Protein AF-A0A931ASW2-F1 (afdb_monomer_lite)

Structure (mmCIF, N/CA/C/O backbone):
data_AF-A0A931ASW2-F1
#
_entry.id   AF-A0A931ASW2-F1
#
loop_
_atom_site.group_PDB
_atom_site.id
_atom_site.type_symbol
_atom_site.label_atom_id
_atom_site.label_alt_id
_atom_site.label_comp_id
_atom_site.label_asym_id
_atom_site.label_entity_id
_atom_site.label_seq_id
_atom_site.pdbx_PDB_ins_code
_atom_site.Cartn_x
_atom_site.Cartn_y
_atom_site.Cartn_z
_atom_site.occupancy
_atom_site.B_iso_or_equiv
_atom_site.auth_seq_id
_atom_site.auth_comp_id
_atom_site.auth_asym_id
_atom_site.auth_atom_id
_atom_site.pdbx_PDB_model_num
ATOM 1 N N . MET A 1 1 ? 11.828 -5.495 -5.707 1.00 66.75 1 MET A N 1
ATOM 2 C CA . MET A 1 1 ? 11.177 -5.933 -4.448 1.00 66.75 1 MET A CA 1
ATOM 3 C C . MET A 1 1 ? 9.766 -5.372 -4.481 1.00 66.75 1 MET A C 1
ATOM 5 O O . MET A 1 1 ? 9.656 -4.236 -4.921 1.00 66.75 1 MET A O 1
ATOM 9 N N . PRO A 1 2 ? 8.714 -6.137 -4.142 1.00 75.06 2 PRO A N 1
ATOM 10 C CA . PRO A 1 2 ? 7.357 -5.605 -4.149 1.00 75.06 2 PRO A CA 1
ATOM 11 C C . PRO A 1 2 ? 7.176 -4.585 -3.025 1.00 75.06 2 PRO A C 1
ATOM 13 O O . PRO A 1 2 ? 7.657 -4.799 -1.912 1.00 75.06 2 PRO A O 1
ATOM 16 N N . THR A 1 3 ? 6.451 -3.518 -3.322 1.00 85.50 3 THR A N 1
ATOM 17 C CA . THR A 1 3 ? 6.218 -2.401 -2.414 1.00 85.50 3 THR A CA 1
ATOM 18 C C . THR A 1 3 ? 4.719 -2.224 -2.199 1.00 85.50 3 THR A C 1
ATOM 20 O O . THR A 1 3 ? 3.917 -2.329 -3.131 1.00 85.50 3 THR A O 1
ATOM 23 N N . TRP A 1 4 ? 4.343 -1.973 -0.952 1.00 87.75 4 TRP A N 1
ATOM 24 C CA . TRP A 1 4 ? 2.967 -1.786 -0.515 1.00 87.75 4 TRP A CA 1
ATOM 25 C C . TRP A 1 4 ? 2.764 -0.351 -0.054 1.00 87.75 4 TRP A C 1
ATOM 27 O O . TRP A 1 4 ? 3.663 0.240 0.538 1.00 87.75 4 TRP A O 1
ATOM 37 N N . PHE A 1 5 ? 1.580 0.190 -0.314 1.00 87.44 5 PHE A N 1
ATOM 38 C CA . PHE A 1 5 ? 1.227 1.561 0.016 1.00 87.44 5 PHE A CA 1
ATOM 39 C C . PHE A 1 5 ? -0.139 1.638 0.679 1.00 87.44 5 PHE A C 1
ATOM 41 O O . PHE A 1 5 ? -1.052 0.884 0.324 1.00 87.44 5 PHE A O 1
ATOM 48 N N . ARG A 1 6 ? -0.309 2.602 1.582 1.00 87.94 6 ARG A N 1
ATOM 49 C CA . ARG A 1 6 ? -1.590 2.869 2.242 1.00 87.94 6 ARG A CA 1
ATOM 50 C C . ARG A 1 6 ? -1.863 4.367 2.354 1.00 87.94 6 ARG A C 1
ATOM 52 O O . ARG A 1 6 ? -0.983 5.092 2.799 1.00 87.94 6 ARG A O 1
ATOM 59 N N . CYS A 1 7 ? -3.065 4.844 2.002 1.00 88.69 7 CYS A N 1
ATOM 60 C CA . CYS A 1 7 ? -3.482 6.204 2.395 1.00 88.69 7 CYS A CA 1
ATOM 61 C C . CYS A 1 7 ? -3.913 6.157 3.870 1.00 88.69 7 CYS A C 1
ATOM 63 O O . CYS A 1 7 ? -4.887 5.459 4.170 1.00 88.69 7 CYS A O 1
ATOM 65 N N . PRO A 1 8 ? -3.259 6.905 4.775 1.00 83.88 8 PRO A N 1
AT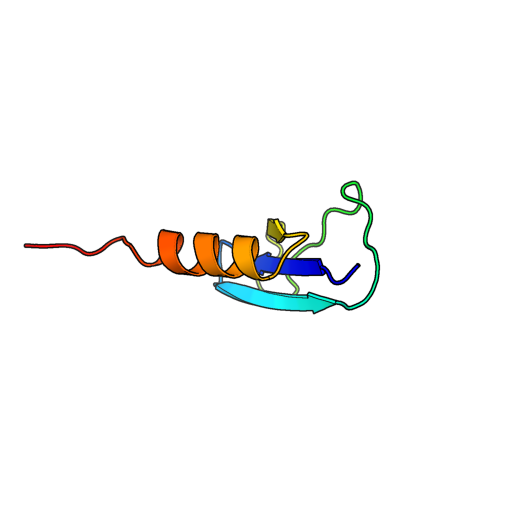OM 66 C CA . PRO A 1 8 ? -3.676 6.981 6.175 1.00 83.88 8 PRO A CA 1
ATOM 67 C C . PRO A 1 8 ? -5.041 7.669 6.344 1.00 83.88 8 PRO A C 1
ATOM 69 O O . PRO A 1 8 ? -5.767 7.354 7.279 1.00 83.88 8 PRO A O 1
ATOM 72 N N . GLU A 1 9 ? -5.435 8.542 5.408 1.00 88.00 9 GLU A N 1
ATOM 73 C CA . GLU A 1 9 ? -6.696 9.296 5.497 1.00 88.00 9 GLU A CA 1
ATOM 74 C C . GLU A 1 9 ? -7.926 8.475 5.081 1.00 88.00 9 GLU A C 1
ATOM 76 O O . GLU A 1 9 ? -8.941 8.471 5.770 1.00 88.00 9 GLU A O 1
ATOM 81 N N . CYS A 1 10 ? -7.864 7.788 3.933 1.00 86.19 10 CYS A N 1
ATOM 82 C CA . CYS A 1 10 ? -9.008 7.047 3.380 1.00 86.19 10 CYS A CA 1
ATOM 83 C C . CYS A 1 10 ? -8.882 5.525 3.505 1.00 86.19 10 CYS A C 1
ATOM 85 O O . CYS A 1 10 ? -9.827 4.806 3.190 1.00 86.19 10 CYS A O 1
ATOM 87 N N . GLY A 1 11 ? -7.724 5.017 3.934 1.00 84.38 11 GLY A N 1
ATOM 88 C CA . GLY A 1 11 ? -7.466 3.584 4.059 1.00 84.38 11 GLY A CA 1
ATOM 89 C C . GLY A 1 11 ? -7.261 2.850 2.732 1.00 84.38 11 GLY A C 1
ATOM 90 O O . GLY A 1 11 ? -7.156 1.627 2.752 1.00 84.38 11 G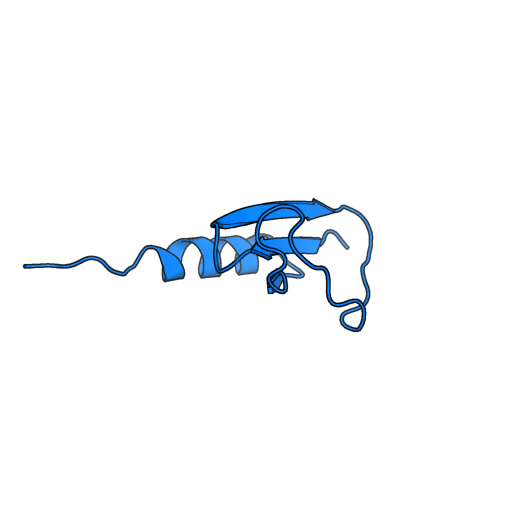LY A O 1
ATOM 91 N N . ALA A 1 12 ? -7.195 3.558 1.597 1.00 86.00 12 ALA A N 1
ATOM 92 C CA . ALA A 1 12 ? -6.944 2.950 0.292 1.00 86.00 12 ALA A CA 1
ATOM 93 C C . ALA A 1 12 ? -5.585 2.236 0.264 1.00 86.00 12 ALA A C 1
ATOM 95 O O . ALA A 1 12 ? -4.577 2.785 0.715 1.00 86.00 12 ALA A O 1
ATOM 96 N N . GLU A 1 13 ? -5.571 1.024 -0.284 1.00 87.56 13 GLU A N 1
ATOM 97 C CA . GLU A 1 13 ? -4.405 0.144 -0.340 1.00 87.56 13 GLU A CA 1
ATOM 98 C C . GLU A 1 13 ? -3.921 0.035 -1.786 1.00 87.56 13 GLU A C 1
ATOM 100 O O . GLU A 1 13 ? -4.712 -0.249 -2.689 1.00 87.56 13 GLU A O 1
ATOM 105 N N . TYR A 1 14 ? -2.623 0.231 -2.009 1.00 84.25 14 TYR A N 1
ATOM 106 C CA . TYR A 1 14 ? -2.015 0.100 -3.330 1.00 84.25 14 TYR A CA 1
ATOM 107 C C . TYR A 1 14 ? -0.840 -0.869 -3.276 1.00 84.25 14 TYR A C 1
ATOM 109 O O . TYR A 1 14 ? -0.094 -0.940 -2.299 1.00 84.25 14 TYR A O 1
ATOM 117 N N . TYR A 1 15 ? -0.6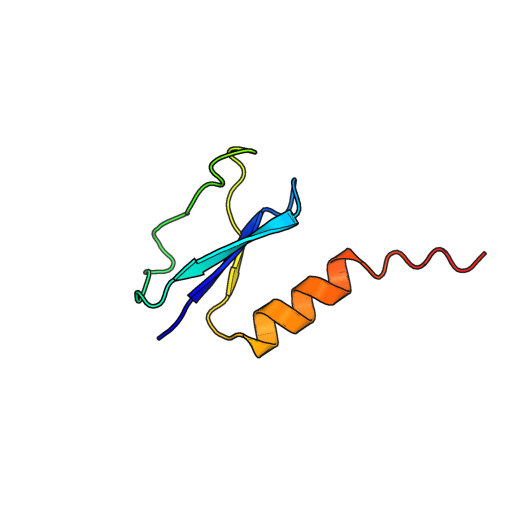80 -1.633 -4.350 1.00 84.88 15 TYR A N 1
ATOM 118 C CA . TYR A 1 15 ? 0.372 -2.627 -4.484 1.00 84.88 15 TYR A CA 1
ATOM 119 C C . TYR A 1 15 ? 1.105 -2.416 -5.798 1.00 84.88 15 TYR A C 1
ATOM 121 O O . TYR A 1 15 ? 0.484 -2.308 -6.857 1.00 84.88 15 TYR A O 1
ATOM 129 N N . THR A 1 16 ? 2.432 -2.426 -5.735 1.00 82.50 16 THR A N 1
ATOM 130 C CA . THR A 1 16 ? 3.276 -2.402 -6.923 1.00 82.50 16 THR A CA 1
ATOM 131 C C . THR A 1 16 ? 4.370 -3.451 -6.825 1.00 82.50 16 THR A C 1
ATOM 133 O O . THR A 1 16 ? 5.020 -3.639 -5.797 1.00 82.50 16 THR A O 1
ATOM 136 N N . ALA A 1 17 ? 4.598 -4.147 -7.934 1.00 77.06 17 ALA A N 1
ATOM 137 C CA . ALA A 1 17 ? 5.741 -5.041 -8.071 1.00 77.06 17 ALA A CA 1
ATOM 138 C C . ALA A 1 17 ? 7.037 -4.281 -8.420 1.00 77.06 17 ALA A C 1
ATOM 140 O O . ALA A 1 17 ? 8.114 -4.884 -8.434 1.00 77.06 17 ALA A O 1
ATOM 141 N N . ALA A 1 18 ? 6.940 -2.981 -8.727 1.00 76.56 18 ALA A N 1
ATOM 142 C CA . ALA A 1 18 ? 8.080 -2.145 -9.069 1.00 76.56 18 ALA A CA 1
ATOM 143 C C . ALA A 1 18 ? 8.865 -1.736 -7.818 1.00 76.56 18 ALA A C 1
ATOM 145 O O . ALA A 1 18 ? 8.301 -1.478 -6.758 1.00 76.56 18 ALA A O 1
ATOM 146 N N . THR A 1 19 ? 10.185 -1.646 -7.966 1.00 68.00 19 THR A N 1
ATOM 147 C CA . THR A 1 19 ? 11.058 -1.138 -6.905 1.00 68.00 19 THR A CA 1
ATOM 148 C C . THR A 1 19 ? 10.982 0.385 -6.934 1.00 68.00 19 THR A C 1
ATOM 150 O O . THR A 1 19 ? 11.623 1.009 -7.775 1.00 68.00 19 THR A O 1
ATOM 153 N N . ILE A 1 20 ? 10.152 0.965 -6.070 1.00 70.44 20 ILE A N 1
ATOM 154 C CA . ILE A 1 20 ? 10.021 2.422 -5.937 1.00 70.44 20 ILE A CA 1
ATOM 155 C C . ILE A 1 20 ? 11.075 2.910 -4.942 1.00 70.44 20 ILE A C 1
ATOM 157 O O . ILE A 1 20 ? 11.275 2.292 -3.893 1.00 70.44 20 ILE A O 1
ATOM 161 N N . ASN A 1 21 ? 11.793 3.976 -5.295 1.00 67.62 21 ASN A N 1
ATOM 162 C CA . ASN A 1 21 ? 12.748 4.593 -4.382 1.00 67.62 21 ASN A CA 1
ATOM 163 C C . ASN A 1 21 ? 11.986 5.388 -3.320 1.00 67.62 21 ASN A C 1
ATOM 165 O O . ASN A 1 21 ? 11.039 6.094 -3.641 1.00 67.62 21 ASN A O 1
ATOM 169 N N . SER A 1 22 ? 12.448 5.349 -2.071 1.00 62.81 22 SER A N 1
ATOM 170 C CA . SER A 1 22 ? 11.849 6.068 -0.930 1.00 62.81 22 SER A CA 1
ATOM 171 C C . SER A 1 22 ? 11.752 7.587 -1.118 1.00 62.81 22 SER A C 1
ATOM 173 O O . SER A 1 22 ? 11.102 8.256 -0.326 1.00 62.81 22 SER A O 1
ATOM 175 N N . SER A 1 23 ? 12.455 8.130 -2.115 1.00 64.06 23 SER A N 1
ATOM 176 C CA . SER A 1 23 ? 12.424 9.548 -2.476 1.00 64.06 23 SER A CA 1
ATOM 177 C C . SER A 1 23 ? 11.215 9.940 -3.323 1.00 64.06 23 SER A C 1
ATOM 179 O O . SER A 1 23 ? 10.965 11.133 -3.465 1.00 64.06 23 SER A O 1
ATOM 181 N N . GLU A 1 24 ? 10.492 8.982 -3.905 1.00 68.81 24 GLU A N 1
ATOM 182 C CA . GLU A 1 24 ? 9.247 9.252 -4.620 1.00 68.81 24 GLU A CA 1
ATOM 183 C C . GLU A 1 24 ? 8.090 9.161 -3.620 1.00 68.81 24 GLU A C 1
ATOM 185 O O . GLU A 1 24 ? 7.605 8.078 -3.288 1.00 68.81 24 GLU A O 1
ATOM 190 N N . GLU A 1 25 ? 7.701 10.316 -3.074 1.00 72.62 25 GLU A N 1
ATOM 191 C CA . GLU A 1 25 ? 6.495 10.447 -2.256 1.00 72.62 25 GLU A CA 1
ATOM 192 C C . GLU A 1 25 ? 5.265 10.243 -3.146 1.00 72.62 25 GLU A C 1
ATOM 194 O O . GLU A 1 25 ? 4.855 11.133 -3.894 1.00 72.62 25 GLU A O 1
ATOM 199 N N . GLU A 1 26 ? 4.667 9.056 -3.070 1.00 80.56 26 GLU A N 1
ATOM 200 C CA . GLU A 1 26 ? 3.433 8.765 -3.790 1.00 80.56 26 GLU A CA 1
ATOM 201 C C . GLU A 1 26 ? 2.237 9.377 -3.058 1.00 80.56 26 GLU A C 1
ATOM 203 O O . GLU A 1 26 ? 2.091 9.264 -1.839 1.00 80.56 26 GLU A O 1
ATOM 208 N N . SER A 1 27 ? 1.348 10.017 -3.816 1.00 86.12 27 SER A N 1
ATOM 209 C CA . SER A 1 27 ? 0.126 10.617 -3.282 1.00 86.12 27 SER A CA 1
ATOM 210 C C . SER A 1 27 ? -1.091 9.795 -3.677 1.00 86.12 27 SER A C 1
ATOM 212 O O . SER A 1 27 ? -1.221 9.306 -4.799 1.00 86.12 27 SER A O 1
ATOM 214 N N . CYS A 1 28 ? -2.024 9.643 -2.746 1.00 85.06 28 CYS A N 1
ATOM 215 C CA . CYS A 1 28 ? -3.253 8.917 -3.001 1.00 85.06 28 CYS A CA 1
ATOM 216 C C . CYS A 1 28 ? -4.094 9.629 -4.063 1.00 85.06 28 CYS A C 1
ATOM 218 O O . CYS A 1 28 ? -4.328 1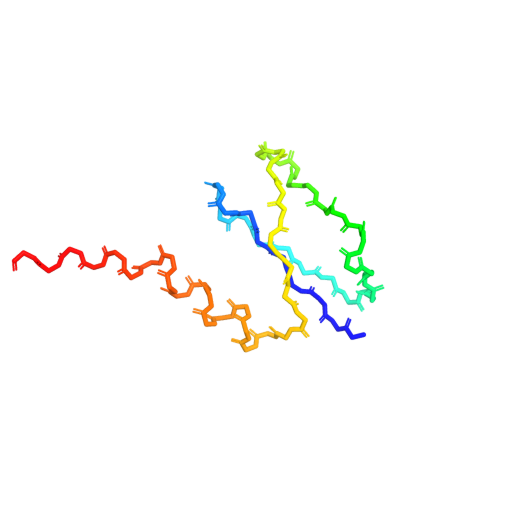0.839 -3.979 1.00 85.06 28 CYS A O 1
ATOM 220 N N . ALA A 1 29 ? -4.625 8.870 -5.019 1.00 83.38 29 ALA A N 1
ATOM 221 C CA . ALA A 1 29 ? -5.451 9.421 -6.087 1.00 83.38 29 ALA A CA 1
ATOM 222 C C . ALA A 1 29 ? -6.693 10.157 -5.550 1.00 83.38 29 ALA A C 1
ATOM 224 O O . ALA A 1 29 ? -6.995 11.249 -6.040 1.00 83.38 29 ALA A O 1
ATOM 225 N N . GLU A 1 30 ? -7.318 9.588 -4.514 1.00 84.69 30 GLU A N 1
ATOM 226 C CA . GLU A 1 30 ? -8.581 10.031 -3.911 1.00 84.69 30 GLU A CA 1
ATOM 227 C C . GLU A 1 30 ? -8.387 11.180 -2.913 1.00 84.69 30 GLU A C 1
ATOM 229 O O . GLU A 1 30 ? -8.986 12.245 -3.040 1.00 84.69 30 GLU A O 1
ATOM 234 N N . CYS A 1 31 ? -7.537 10.952 -1.904 1.00 86.06 31 CYS A N 1
ATOM 235 C CA . CYS A 1 31 ? -7.384 11.824 -0.734 1.00 86.06 31 CYS A CA 1
ATOM 236 C C . CYS A 1 31 ? -6.288 12.898 -0.942 1.00 86.06 31 CYS A C 1
ATOM 238 O O . CYS A 1 31 ? -6.177 13.814 -0.134 1.00 86.06 31 CYS A O 1
ATOM 240 N N . LYS A 1 32 ? -5.442 12.773 -1.983 1.00 86.62 32 LYS A N 1
ATOM 241 C CA . LYS A 1 32 ? -4.192 13.543 -2.197 1.00 86.62 32 LYS A CA 1
ATOM 242 C C . LYS A 1 32 ? -3.198 13.530 -1.028 1.00 86.62 32 LYS A C 1
ATOM 244 O O . LYS A 1 32 ? -2.173 14.200 -1.103 1.00 86.62 32 LYS A O 1
ATOM 249 N N . ALA A 1 33 ? -3.459 12.744 0.013 1.00 87.44 33 ALA A N 1
ATOM 250 C CA . ALA A 1 33 ? -2.532 12.542 1.114 1.00 87.44 33 ALA A CA 1
ATOM 251 C C . ALA A 1 33 ? -1.338 11.692 0.677 1.00 87.44 33 ALA A C 1
ATOM 253 O O . ALA A 1 33 ? -1.446 10.885 -0.252 1.00 87.44 33 ALA A O 1
ATOM 254 N N . ILE A 1 34 ? -0.220 11.865 1.379 1.00 88.00 34 ILE A N 1
ATOM 255 C CA . ILE A 1 34 ? 0.991 11.072 1.177 1.00 88.00 34 ILE A CA 1
ATOM 256 C C . ILE A 1 34 ? 0.714 9.629 1.601 1.00 88.00 34 ILE A C 1
ATOM 258 O O . ILE A 1 34 ? 0.181 9.381 2.684 1.00 88.00 34 ILE A O 1
ATOM 262 N N . LEU A 1 35 ? 1.030 8.687 0.716 1.00 86.62 35 LEU A N 1
ATOM 263 C CA . LEU A 1 35 ? 0.895 7.263 0.978 1.00 86.62 35 LEU A CA 1
ATOM 264 C C . LEU A 1 35 ? 2.041 6.788 1.872 1.00 86.62 35 LEU A C 1
ATOM 266 O O . LEU A 1 35 ? 3.208 7.086 1.627 1.00 86.62 35 LEU A O 1
ATOM 270 N N . GLU A 1 36 ? 1.711 5.990 2.881 1.00 87.19 36 GLU A N 1
ATOM 271 C CA . GLU A 1 36 ? 2.704 5.293 3.692 1.00 87.19 36 GLU A CA 1
ATOM 272 C C . GLU A 1 36 ? 3.294 4.126 2.897 1.00 87.19 36 GLU A C 1
ATOM 274 O O . GLU A 1 36 ? 2.551 3.327 2.328 1.00 87.19 36 GLU A O 1
ATOM 279 N N . LEU A 1 37 ? 4.624 4.043 2.861 1.00 86.38 37 LEU A N 1
ATOM 280 C CA . LEU A 1 37 ? 5.404 3.098 2.065 1.00 86.38 37 LEU A CA 1
ATOM 281 C C . LEU A 1 37 ? 5.881 1.918 2.918 1.00 86.38 37 LEU A C 1
ATOM 283 O O . LEU A 1 37 ? 6.551 2.116 3.929 1.00 86.38 37 LEU A O 1
ATOM 287 N N . TYR A 1 38 ? 5.650 0.695 2.447 1.00 86.12 38 TYR A N 1
ATOM 288 C CA . TYR A 1 38 ? 6.058 -0.530 3.132 1.00 86.12 38 TYR A CA 1
ATOM 289 C C . TYR A 1 38 ? 6.789 -1.478 2.172 1.00 86.12 38 TYR A C 1
ATOM 291 O O . TYR A 1 38 ? 6.251 -1.920 1.154 1.00 86.12 38 TYR A O 1
ATOM 299 N N . TYR A 1 39 ? 8.024 -1.849 2.511 1.00 84.50 39 TYR A N 1
ATOM 300 C CA . TYR A 1 39 ? 8.874 -2.728 1.684 1.00 84.50 39 TYR A CA 1
ATOM 301 C C . TYR A 1 39 ? 8.602 -4.221 1.881 1.00 84.50 39 TYR A C 1
ATOM 303 O O . TYR A 1 39 ? 9.292 -5.075 1.324 1.00 84.50 39 TYR A O 1
ATOM 311 N N . SER A 1 40 ? 7.658 -4.569 2.749 1.00 85.75 40 SER A N 1
ATOM 312 C CA . SER A 1 40 ? 7.350 -5.950 3.095 1.00 85.75 40 SER A CA 1
ATOM 313 C C . SER A 1 40 ? 5.877 -6.087 3.424 1.00 85.75 40 SER A C 1
ATOM 315 O O . SER A 1 40 ? 5.315 -5.267 4.145 1.00 85.75 40 SER A O 1
ATOM 317 N N . LYS A 1 41 ? 5.266 -7.165 2.926 1.00 84.56 41 LYS A N 1
ATOM 318 C CA . LYS A 1 41 ? 3.859 -7.467 3.202 1.00 84.56 41 LYS A CA 1
ATOM 319 C C . LYS A 1 41 ? 3.597 -7.628 4.706 1.00 84.56 41 LYS A C 1
ATOM 321 O O . LYS A 1 41 ? 2.592 -7.139 5.193 1.00 84.56 41 LYS A O 1
ATOM 326 N N . ASP A 1 42 ? 4.517 -8.264 5.433 1.00 86.88 42 ASP A N 1
ATOM 327 C CA . ASP A 1 42 ? 4.420 -8.440 6.890 1.00 86.88 42 ASP A CA 1
ATOM 328 C C . ASP A 1 42 ? 4.334 -7.096 7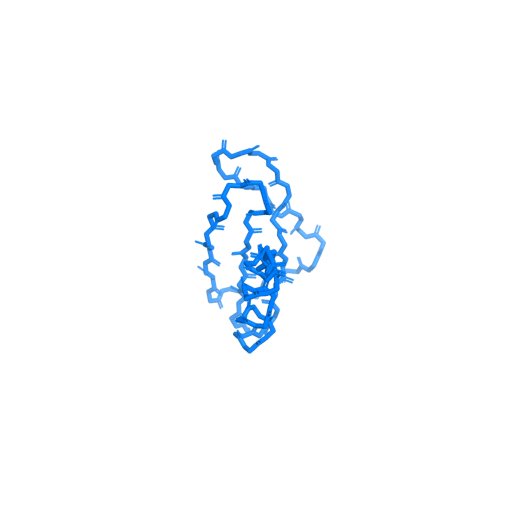.634 1.00 86.88 42 ASP A C 1
ATOM 330 O O . ASP A 1 42 ? 3.505 -6.922 8.523 1.00 86.88 42 ASP A O 1
ATOM 334 N N . ASP A 1 43 ? 5.145 -6.121 7.220 1.00 84.75 43 ASP A N 1
ATOM 335 C CA . ASP A 1 43 ? 5.160 -4.779 7.804 1.00 84.75 43 ASP A CA 1
ATOM 336 C C . ASP A 1 43 ? 3.875 -4.005 7.474 1.00 84.75 43 ASP A C 1
ATOM 338 O O . ASP A 1 43 ? 3.255 -3.413 8.359 1.00 84.75 43 ASP A O 1
ATOM 342 N N . PHE A 1 44 ? 3.409 -4.110 6.226 1.00 87.69 44 PHE A N 1
ATOM 343 C CA . PHE A 1 44 ? 2.116 -3.579 5.799 1.00 87.69 44 PHE A CA 1
ATOM 344 C C . PHE A 1 44 ? 0.955 -4.167 6.618 1.00 87.69 44 PHE A C 1
ATOM 346 O O . PHE A 1 44 ? 0.118 -3.427 7.129 1.00 87.69 44 PHE A O 1
ATOM 353 N N . GLU A 1 45 ? 0.910 -5.491 6.799 1.00 85.88 45 GLU A N 1
ATOM 354 C CA . GLU A 1 45 ? -0.146 -6.161 7.566 1.00 85.88 45 GLU A CA 1
ATOM 355 C C . GLU A 1 45 ? -0.094 -5.801 9.061 1.00 85.88 45 GLU A C 1
ATOM 357 O O . GLU A 1 45 ? -1.142 -5.584 9.671 1.00 85.88 45 GLU A O 1
ATOM 362 N N . LYS A 1 46 ? 1.095 -5.635 9.654 1.00 84.56 46 LYS A N 1
ATOM 363 C CA . LYS A 1 46 ? 1.237 -5.153 11.040 1.00 84.56 46 LYS A CA 1
ATOM 364 C C . LYS A 1 46 ? 0.646 -3.756 11.235 1.00 84.56 46 LYS A C 1
ATOM 366 O O . LYS A 1 46 ? -0.108 -3.538 12.185 1.00 84.56 46 LYS A O 1
ATOM 371 N N . HIS A 1 47 ? 0.938 -2.826 10.328 1.00 79.62 47 HIS A N 1
ATOM 372 C CA . HIS A 1 47 ? 0.433 -1.452 10.412 1.00 79.62 47 HIS A CA 1
ATOM 373 C C . HIS A 1 47 ? -1.046 -1.343 10.015 1.00 79.62 47 HIS A C 1
ATOM 375 O O . HIS A 1 47 ? -1.781 -0.530 10.581 1.00 79.62 47 HIS A O 1
ATOM 381 N N . ARG A 1 48 ? -1.524 -2.223 9.123 1.00 71.56 48 ARG A N 1
ATOM 382 C CA . ARG A 1 48 ? -2.950 -2.383 8.793 1.00 71.56 48 ARG A CA 1
ATOM 383 C C . ARG A 1 48 ? -3.799 -2.616 10.041 1.00 71.56 48 ARG A C 1
ATOM 385 O O . ARG A 1 48 ? -4.835 -1.969 10.210 1.00 71.56 48 ARG A O 1
ATOM 392 N N . TYR A 1 49 ? -3.348 -3.505 10.923 1.00 62.94 49 TYR A N 1
ATOM 393 C CA . TYR A 1 49 ? -4.068 -3.836 12.152 1.00 62.94 49 TYR A CA 1
ATOM 394 C C . TYR A 1 49 ? -3.933 -2.773 13.248 1.00 62.94 49 TYR A C 1
ATOM 396 O O . TYR A 1 49 ? -4.882 -2.575 14.004 1.00 62.94 49 TYR A O 1
ATOM 404 N N . GLN A 1 50 ? -2.821 -2.036 13.315 1.00 59.53 50 GLN A N 1
ATOM 405 C CA . GLN A 1 50 ? -2.655 -0.994 14.336 1.00 59.53 50 GLN A CA 1
ATOM 406 C C . GLN A 1 50 ? -3.605 0.196 14.160 1.00 59.53 50 GLN A C 1
ATOM 408 O O . GLN A 1 50 ? -4.115 0.703 15.154 1.00 59.53 50 GLN A O 1
ATOM 413 N N . SER A 1 51 ? -3.949 0.594 12.931 1.00 52.62 51 SER A N 1
ATOM 414 C CA . SER A 1 51 ? -4.938 1.672 12.728 1.00 52.62 51 SER A CA 1
ATOM 415 C C . SER A 1 51 ? -6.377 1.256 13.069 1.00 52.62 51 SER A C 1
ATOM 417 O O . SER A 1 51 ? -7.254 2.110 13.129 1.00 52.62 51 SER A O 1
ATOM 419 N N . SER A 1 52 ? -6.625 -0.042 13.289 1.00 47.75 52 SER A N 1
ATOM 420 C CA . SER A 1 52 ? -7.930 -0.579 13.707 1.00 47.75 52 SER A CA 1
ATOM 421 C C . SER A 1 52 ? -7.963 -0.966 15.191 1.00 47.75 52 SER A C 1
ATOM 423 O O . SER A 1 52 ? -9.015 -1.341 15.693 1.00 47.75 52 SER A O 1
ATOM 425 N N . ALA A 1 53 ? -6.845 -0.839 15.917 1.00 47.78 53 ALA A N 1
ATOM 426 C CA . ALA A 1 53 ? -6.756 -1.117 17.352 1.00 47.78 53 ALA A CA 1
ATOM 427 C C . ALA A 1 53 ? -7.113 0.110 18.216 1.00 47.78 53 ALA A C 1
ATOM 429 O O . ALA A 1 53 ? -6.615 0.277 19.325 1.00 47.78 53 ALA A O 1
ATOM 430 N N . GLY A 1 54 ? -8.020 0.954 17.720 1.00 46.38 54 GLY A N 1
ATOM 431 C CA . GLY A 1 54 ? -8.909 1.742 18.567 1.00 46.38 54 GLY A CA 1
ATOM 432 C C . GLY A 1 54 ? -10.072 0.868 19.031 1.00 46.38 54 GLY A C 1
ATOM 433 O O . GLY A 1 54 ? -11.227 1.218 18.800 1.00 46.38 54 GLY A O 1
ATOM 434 N N . ASP A 1 55 ? -9.773 -0.289 19.627 1.00 45.78 55 ASP A N 1
ATOM 435 C CA . ASP A 1 55 ? -10.768 -1.072 20.349 1.00 45.78 55 ASP A CA 1
ATOM 436 C C . ASP A 1 55 ? -11.118 -0.243 21.592 1.00 45.78 55 ASP A C 1
ATOM 438 O O . ASP A 1 55 ? -10.389 -0.206 22.585 1.00 45.78 55 ASP A O 1
ATOM 442 N N . LYS A 1 56 ? -12.186 0.553 21.477 1.00 51.62 56 LYS A N 1
ATOM 443 C CA . LYS A 1 56 ? -12.922 1.063 22.630 1.00 51.62 56 LYS A CA 1
ATOM 444 C C . LYS A 1 56 ? -13.460 -0.158 23.373 1.00 51.62 56 LYS A C 1
ATOM 446 O O . LYS A 1 56 ? -14.571 -0.604 23.109 1.00 51.62 56 LYS A O 1
ATOM 451 N N . ILE A 1 57 ? -12.653 -0.683 24.280 1.00 51.41 57 ILE A N 1
ATOM 452 C CA . ILE A 1 57 ? -13.129 -1.483 25.401 1.00 51.41 57 ILE A CA 1
ATOM 453 C C . ILE A 1 57 ? -13.736 -0.491 26.400 1.00 51.41 57 ILE A C 1
ATOM 455 O O . ILE A 1 57 ? -13.010 0.272 27.040 1.00 51.41 57 ILE A O 1
ATOM 459 N N . ASP A 1 58 ? -15.069 -0.437 26.388 1.00 53.50 58 ASP A N 1
ATOM 460 C CA . ASP A 1 58 ? -15.945 0.147 27.417 1.00 53.50 58 ASP A CA 1
ATOM 461 C C . ASP A 1 58 ? -15.761 -0.565 28.770 1.00 53.50 58 ASP A C 1
ATOM 463 O O . ASP A 1 58 ? -15.575 -1.808 28.761 1.00 53.50 58 ASP A O 1
#

Secondary structure (DSSP, 8-state):
--EEEE-TTT--EEEESS---TTS--B-TTT-PBPEEESSHHHHHHHHHHTT------

Sequence (58 aa):
MPTWFRCPECGAEYYTAAT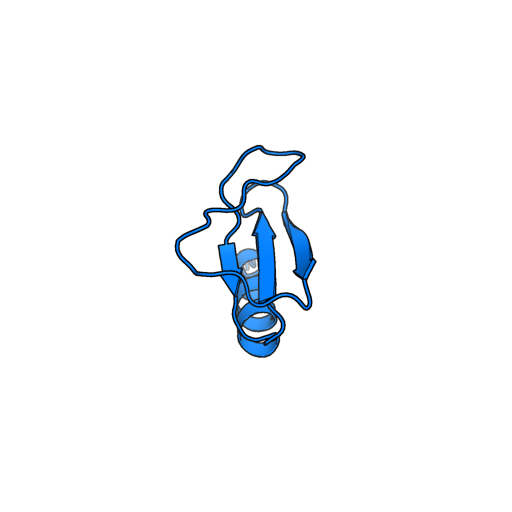INSSEEESCAECKAILELYYSKDDFEKHRYQSSAGDKID

pLDDT: mean 76.62, std 13.26, range [45.78, 88.69]

Foldseek 3Di:
DKKKKADPVPRDIDIDPDDDDPPPQDADPPPRGTIDIDPDPVVVVVVSVVSVPPPPPD

Organism: NCBI:txid2778430

Radius of gyration: 12.47 Å; chains: 1; bounding box: 29×22×36 Å